Protein AF-A0A2E7VEF4-F1 (afdb_monomer_lite)

Foldseek 3Di:
DWDKDWDADPVRQEIEIFIADFDDDDPPPDPHGQDDFDDDDDDPVQQVVQCVPDPDPDDRRYYYCHVVCVVPGTYRPVVVVVVVVVVVVLVVLLVVLVVLCVVCVVVVPLVSQLVSLQSQCVSQDPPPVSNVVSVVSNVVSVVDDRDD

Structure (mmCIF, N/CA/C/O backbone):
data_AF-A0A2E7VEF4-F1
#
_entry.id   AF-A0A2E7VEF4-F1
#
loop_
_atom_site.group_PDB
_atom_site.id
_atom_site.type_symbol
_atom_site.label_atom_id
_atom_site.label_alt_id
_atom_site.label_comp_id
_atom_site.label_asym_id
_atom_site.label_entity_id
_atom_site.label_seq_id
_atom_site.pdbx_PDB_ins_code
_atom_site.Cartn_x
_atom_site.Cartn_y
_atom_site.Cartn_z
_atom_site.occupancy
_atom_site.B_iso_or_equiv
_atom_site.auth_seq_id
_atom_site.auth_comp_id
_atom_site.auth_asym_id
_atom_site.auth_atom_id
_atom_site.pdbx_PDB_model_num
ATOM 1 N N . GLY A 1 1 ? -6.654 -1.475 -14.239 1.00 66.75 1 GLY A N 1
ATOM 2 C CA . GLY A 1 1 ? -6.606 -2.456 -15.325 1.00 66.75 1 GLY A CA 1
ATOM 3 C C . GLY A 1 1 ? -5.171 -2.844 -15.542 1.00 66.75 1 GLY A C 1
ATOM 4 O O . GLY A 1 1 ? -4.313 -1.974 -15.546 1.00 66.75 1 GLY A O 1
ATOM 5 N N . LEU A 1 2 ? -4.917 -4.138 -15.654 1.00 80.50 2 LEU A N 1
ATOM 6 C CA . LEU A 1 2 ? -3.613 -4.630 -16.063 1.00 80.50 2 LEU A CA 1
ATOM 7 C C . LEU A 1 2 ? -3.533 -4.512 -17.589 1.00 80.50 2 LEU A C 1
ATOM 9 O O . LEU A 1 2 ? -4.514 -4.832 -18.262 1.00 80.50 2 LEU A O 1
ATOM 13 N N . ALA A 1 3 ? -2.436 -3.980 -18.108 1.00 84.19 3 ALA A N 1
ATOM 14 C CA . ALA A 1 3 ? -2.229 -3.772 -19.534 1.00 84.19 3 ALA A CA 1
ATOM 15 C C . ALA A 1 3 ? -0.796 -4.150 -19.911 1.00 84.19 3 ALA A C 1
ATOM 17 O O . ALA A 1 3 ? 0.092 -4.184 -19.062 1.00 84.19 3 ALA A O 1
ATOM 18 N N . GLU A 1 4 ? -0.580 -4.424 -21.187 1.00 87.25 4 GLU A N 1
ATOM 19 C CA . GLU A 1 4 ? 0.748 -4.672 -21.734 1.00 87.25 4 GLU A CA 1
ATOM 20 C C . GLU A 1 4 ? 1.148 -3.489 -22.605 1.00 87.25 4 GLU A C 1
ATOM 22 O O . GLU A 1 4 ? 0.358 -3.002 -23.418 1.00 87.25 4 GLU A O 1
ATOM 27 N N . LEU A 1 5 ? 2.369 -3.010 -22.405 1.00 87.31 5 LEU A N 1
ATOM 28 C CA . LEU A 1 5 ? 2.960 -1.903 -23.132 1.00 87.31 5 LEU A CA 1
ATOM 29 C C . LEU A 1 5 ? 4.063 -2.447 -24.032 1.00 87.31 5 LEU A C 1
ATOM 31 O O . LEU A 1 5 ? 5.062 -2.976 -23.555 1.00 87.31 5 LEU A O 1
ATOM 35 N N . TRP A 1 6 ? 3.859 -2.291 -25.332 1.00 88.56 6 TRP A N 1
ATOM 36 C CA . TRP A 1 6 ? 4.763 -2.754 -26.374 1.00 88.56 6 TRP A CA 1
ATOM 37 C C . TRP A 1 6 ? 5.453 -1.526 -26.955 1.00 88.56 6 TRP A C 1
ATOM 39 O O . TRP A 1 6 ? 4.775 -0.614 -27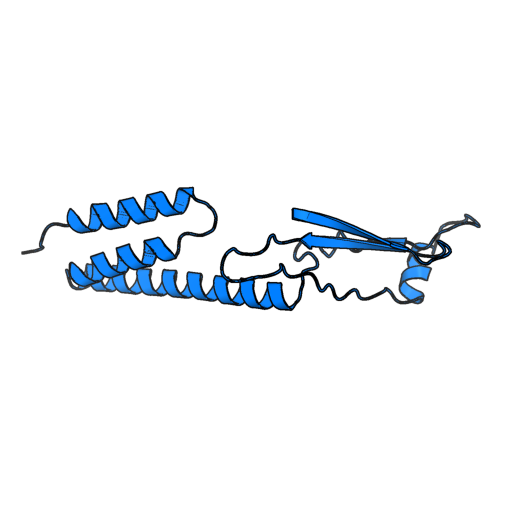.438 1.00 88.56 6 TRP A O 1
ATOM 49 N N . ILE A 1 7 ? 6.780 -1.468 -26.873 1.00 89.50 7 ILE A N 1
ATOM 50 C CA . ILE A 1 7 ? 7.555 -0.304 -27.310 1.00 89.50 7 ILE A CA 1
ATOM 51 C C . ILE A 1 7 ? 8.577 -0.764 -28.329 1.00 89.50 7 ILE A C 1
ATOM 53 O O . ILE A 1 7 ? 9.330 -1.696 -28.076 1.00 89.50 7 ILE A O 1
ATOM 57 N N . HIS A 1 8 ? 8.615 -0.087 -29.469 1.00 88.38 8 HIS A N 1
ATOM 58 C CA . HIS A 1 8 ? 9.558 -0.364 -30.542 1.00 88.38 8 HIS A CA 1
ATOM 59 C C . HIS A 1 8 ? 10.285 0.918 -30.952 1.00 88.38 8 HIS A C 1
ATOM 61 O O . HIS A 1 8 ? 9.788 2.032 -30.748 1.00 88.38 8 HIS A O 1
ATOM 67 N N . THR A 1 9 ? 11.472 0.772 -31.538 1.00 84.38 9 THR A N 1
ATOM 68 C CA . THR A 1 9 ? 12.151 1.889 -32.205 1.00 84.38 9 THR A CA 1
ATOM 69 C C . THR A 1 9 ? 11.374 2.334 -33.445 1.00 84.38 9 THR A C 1
ATOM 71 O O . THR A 1 9 ? 10.547 1.592 -33.976 1.00 84.38 9 THR A O 1
ATOM 74 N N . VAL A 1 10 ? 11.613 3.566 -33.909 1.00 81.38 10 VAL A N 1
ATOM 75 C CA . VAL A 1 10 ? 10.896 4.159 -35.060 1.00 81.38 10 VAL A CA 1
ATOM 76 C C . VAL A 1 10 ? 10.996 3.276 -36.309 1.00 81.38 10 VAL A C 1
ATOM 78 O O . VAL A 1 10 ? 10.030 3.174 -37.061 1.00 81.38 10 VAL A O 1
ATOM 81 N N . ASP A 1 11 ? 12.123 2.585 -36.461 1.00 81.62 11 ASP A N 1
ATOM 82 C CA . ASP A 1 11 ? 12.430 1.721 -37.600 1.00 81.62 11 ASP A CA 1
ATOM 83 C C . ASP A 1 11 ? 12.124 0.230 -37.344 1.00 81.62 11 ASP A C 1
ATOM 85 O O . ASP A 1 11 ? 12.452 -0.610 -38.173 1.00 81.62 11 ASP A O 1
ATOM 89 N N . PHE A 1 12 ? 11.479 -0.113 -36.216 1.00 79.44 12 PHE A N 1
ATOM 90 C CA . PHE A 1 12 ? 11.178 -1.495 -35.794 1.00 79.44 12 PHE A CA 1
ATOM 91 C C . PHE A 1 12 ? 12.410 -2.413 -35.710 1.00 79.44 12 PHE A C 1
ATOM 93 O O . PHE A 1 12 ? 12.303 -3.624 -35.849 1.00 79.44 12 PHE A O 1
ATOM 100 N N . GLU A 1 13 ? 13.583 -1.849 -35.436 1.00 80.94 13 GLU A N 1
ATOM 101 C CA . GLU A 1 13 ? 14.828 -2.617 -35.310 1.00 80.94 13 GLU A CA 1
ATOM 102 C C . GLU A 1 13 ? 14.923 -3.381 -33.984 1.00 80.94 13 GLU A C 1
ATOM 104 O O . GLU A 1 13 ? 15.577 -4.413 -33.914 1.00 80.94 13 GLU A O 1
ATOM 109 N N . LYS A 1 14 ? 14.301 -2.871 -32.915 1.00 86.44 14 LYS A N 1
ATOM 110 C CA . LYS A 1 14 ? 14.285 -3.508 -31.592 1.00 86.44 14 LYS A CA 1
ATOM 111 C C . LYS A 1 14 ? 13.040 -3.132 -30.808 1.00 86.44 14 LYS A C 1
ATOM 113 O O . LYS A 1 14 ? 12.462 -2.061 -31.036 1.00 86.44 14 LYS A O 1
ATOM 118 N N . GLY A 1 15 ? 12.642 -3.989 -29.872 1.00 87.94 15 GLY A N 1
ATOM 119 C CA . GLY A 1 15 ? 11.478 -3.729 -29.034 1.00 87.94 15 GLY A CA 1
ATOM 120 C C . GLY A 1 15 ? 11.513 -4.388 -27.663 1.00 87.94 15 GLY A C 1
ATOM 121 O O . GLY A 1 15 ? 12.270 -5.318 -27.405 1.00 87.94 15 GLY A O 1
ATOM 122 N N . VAL A 1 16 ? 10.686 -3.861 -26.769 1.00 90.19 16 VAL A N 1
ATOM 123 C CA . VAL A 1 16 ? 10.539 -4.338 -25.395 1.00 90.19 16 VAL A CA 1
ATOM 124 C C . VAL A 1 16 ? 9.063 -4.418 -25.030 1.00 90.19 16 VAL A C 1
ATOM 126 O O . VAL A 1 16 ? 8.253 -3.571 -25.434 1.00 90.19 16 VAL A O 1
ATOM 129 N N . GLN A 1 17 ? 8.721 -5.435 -24.247 1.00 89.81 17 GLN A N 1
ATOM 130 C CA . GLN A 1 17 ? 7.385 -5.635 -23.703 1.00 89.81 17 GLN A CA 1
ATOM 131 C C . GLN A 1 17 ? 7.403 -5.467 -22.188 1.00 89.81 17 GLN A C 1
ATOM 133 O O . GLN A 1 17 ? 8.154 -6.149 -21.497 1.00 89.81 17 GLN A O 1
ATOM 138 N N . HIS A 1 18 ? 6.535 -4.593 -21.680 1.00 90.00 18 HIS A N 1
ATOM 139 C CA . HIS A 1 18 ? 6.322 -4.386 -20.250 1.00 90.00 18 HIS A CA 1
ATOM 140 C C . HIS A 1 18 ? 4.883 -4.700 -19.853 1.00 90.00 18 HIS A C 1
ATOM 142 O O . HIS A 1 18 ? 3.926 -4.429 -20.585 1.00 90.00 18 HIS A O 1
ATOM 148 N N . ARG A 1 19 ? 4.708 -5.199 -18.637 1.00 87.81 19 ARG A N 1
ATOM 149 C CA . ARG A 1 19 ? 3.429 -5.377 -17.965 1.00 87.81 19 ARG A CA 1
ATOM 150 C C . ARG A 1 19 ? 3.182 -4.195 -17.036 1.00 87.81 19 ARG A C 1
ATOM 152 O O . ARG A 1 19 ? 3.823 -4.037 -16.000 1.00 87.81 19 ARG A O 1
ATOM 159 N N . ILE A 1 20 ? 2.189 -3.381 -17.375 1.00 87.56 20 ILE A N 1
ATOM 160 C CA . ILE A 1 20 ? 1.856 -2.159 -16.642 1.00 87.56 20 ILE A CA 1
ATOM 161 C C . ILE A 1 20 ? 0.540 -2.304 -15.875 1.00 87.56 20 ILE A C 1
ATOM 163 O O . ILE A 1 20 ? -0.419 -2.947 -16.316 1.00 87.56 20 ILE A O 1
ATOM 167 N N . LEU A 1 21 ? 0.462 -1.657 -14.717 1.00 84.00 21 LEU A N 1
ATOM 168 C CA . LEU A 1 21 ? -0.765 -1.546 -13.942 1.00 84.00 21 LEU A CA 1
ATOM 169 C C . LEU A 1 21 ? -1.308 -0.120 -14.045 1.00 84.00 21 LEU A C 1
ATOM 171 O O . LEU A 1 21 ? -0.772 0.823 -13.475 1.00 84.00 21 LEU A O 1
ATOM 175 N N . LEU A 1 22 ? -2.418 0.030 -14.765 1.00 79.81 22 LEU A N 1
ATOM 176 C CA . LEU A 1 22 ? -3.134 1.296 -14.880 1.00 79.81 22 LEU A CA 1
ATOM 177 C C . LEU A 1 22 ? -4.182 1.377 -13.778 1.00 79.81 22 LEU A C 1
ATOM 179 O O . LEU A 1 22 ? -5.176 0.646 -13.804 1.00 79.81 22 LEU A O 1
ATOM 183 N N . THR A 1 23 ? -4.004 2.251 -12.799 1.00 74.62 23 THR A N 1
ATOM 184 C CA . THR A 1 23 ? -5.017 2.466 -11.764 1.00 74.62 23 THR A CA 1
ATOM 185 C C . THR A 1 23 ? -5.974 3.582 -12.183 1.00 74.62 23 THR A C 1
ATOM 187 O O . THR A 1 23 ? -5.541 4.612 -12.698 1.00 74.62 23 THR A O 1
ATOM 190 N N . PRO A 1 24 ? -7.300 3.390 -12.038 1.00 74.19 24 PRO A N 1
ATOM 191 C CA . PRO A 1 24 ? -8.231 4.493 -12.222 1.00 74.19 24 PRO A CA 1
ATOM 192 C C . PRO A 1 24 ? -7.991 5.547 -11.129 1.00 74.19 24 PRO A C 1
ATOM 194 O O . PRO A 1 24 ? -7.626 5.173 -10.010 1.00 74.19 24 PRO A O 1
ATOM 197 N N . PRO A 1 25 ? -8.232 6.838 -11.419 1.00 74.75 25 PRO A N 1
ATOM 198 C CA . PRO A 1 25 ? -8.061 7.891 -10.429 1.00 74.75 25 PRO A CA 1
ATOM 199 C C . PRO A 1 25 ? -8.950 7.623 -9.220 1.00 74.75 25 PRO A C 1
ATOM 201 O O . PRO A 1 25 ? -10.137 7.314 -9.371 1.00 74.75 25 PRO A O 1
ATOM 204 N N . VAL A 1 26 ? -8.388 7.763 -8.020 1.00 74.50 26 VAL A N 1
ATOM 205 C CA . VAL A 1 26 ? -9.170 7.650 -6.789 1.00 74.50 26 VAL A CA 1
ATOM 206 C C . VAL A 1 26 ? -10.016 8.916 -6.626 1.00 74.50 26 VAL A C 1
ATOM 208 O O . VAL A 1 26 ? -9.455 10.003 -6.434 1.00 74.50 26 VAL A O 1
ATOM 211 N N . PRO A 1 2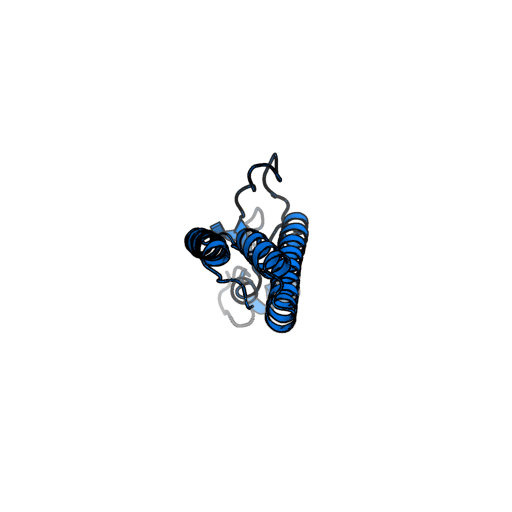7 ? -11.360 8.814 -6.667 1.00 69.50 27 PRO A N 1
ATOM 212 C CA . PRO A 1 27 ? -12.226 9.981 -6.559 1.00 69.50 27 PRO A CA 1
ATOM 213 C C . PRO A 1 27 ? -11.963 10.738 -5.252 1.00 69.50 27 PRO A C 1
ATOM 215 O O . PRO A 1 27 ? -12.082 10.176 -4.165 1.00 69.50 27 PRO A O 1
ATOM 218 N N . GLY A 1 28 ? -11.599 12.017 -5.359 1.00 72.50 28 GLY A N 1
ATOM 219 C CA . GLY A 1 28 ? -11.340 12.900 -4.215 1.00 72.50 28 GLY A CA 1
ATOM 220 C C . GLY A 1 28 ? -9.886 12.960 -3.732 1.00 72.50 28 GLY A C 1
ATOM 221 O O . GLY A 1 28 ? -9.549 13.912 -3.033 1.00 72.50 28 GLY A O 1
ATOM 222 N N . LEU A 1 29 ? -9.021 12.019 -4.127 1.00 74.69 29 LEU A N 1
ATOM 223 C CA . LEU A 1 29 ? -7.571 12.098 -3.881 1.00 74.69 29 LEU A CA 1
ATOM 224 C C . LEU A 1 29 ? -6.804 12.541 -5.132 1.00 74.69 29 LEU A C 1
ATOM 226 O O . LEU A 1 29 ? -5.834 13.287 -5.021 1.00 74.69 29 LEU A O 1
ATOM 230 N N . GLU A 1 30 ? -7.263 12.131 -6.316 1.00 72.25 30 GLU A N 1
ATOM 231 C CA . GLU A 1 30 ? -6.589 12.394 -7.589 1.00 72.25 30 GLU A CA 1
ATOM 232 C C . GLU A 1 30 ? -7.507 13.186 -8.544 1.00 72.25 30 GLU A C 1
ATOM 234 O O . GLU A 1 30 ? -8.536 12.660 -8.975 1.00 72.25 30 GLU A O 1
ATOM 239 N N . PRO A 1 31 ? -7.167 14.445 -8.899 1.00 70.81 31 PRO A N 1
ATOM 240 C CA . PRO A 1 31 ? -7.903 15.220 -9.907 1.00 70.81 31 PRO A CA 1
ATOM 241 C C . PRO A 1 31 ? -7.728 14.662 -11.326 1.00 70.81 31 PRO A C 1
ATOM 2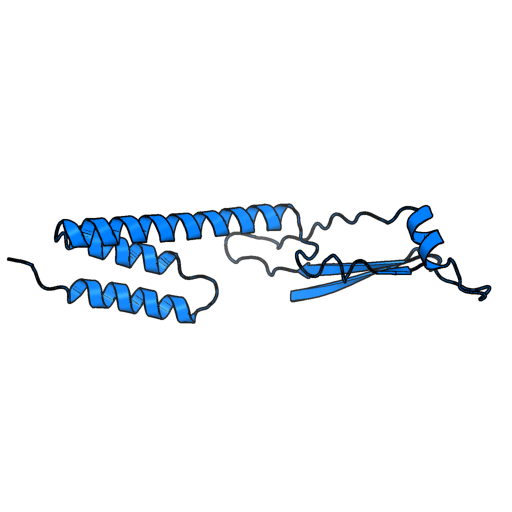43 O O . PRO A 1 31 ? -8.644 14.717 -12.143 1.00 70.81 31 PRO A O 1
ATOM 246 N N . ILE A 1 32 ? -6.529 14.152 -11.613 1.00 71.44 32 ILE A N 1
ATOM 247 C CA . ILE A 1 32 ? -6.123 13.485 -12.851 1.00 71.4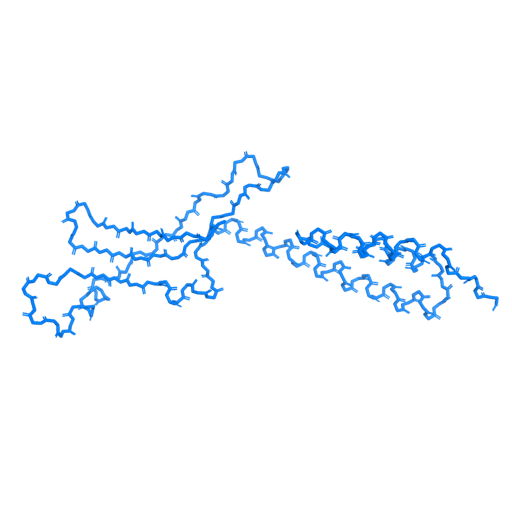4 32 ILE A CA 1
ATOM 248 C C . ILE A 1 32 ? -5.318 12.269 -12.393 1.00 71.44 32 ILE A C 1
ATOM 250 O O . ILE A 1 32 ? -4.464 12.415 -11.519 1.00 71.44 32 ILE A O 1
ATOM 254 N N . GLY A 1 33 ? -5.629 11.087 -12.928 1.00 68.12 33 GLY A N 1
ATOM 255 C CA . GLY A 1 33 ? -4.978 9.844 -12.513 1.00 68.12 33 GLY A CA 1
ATOM 256 C C . GLY A 1 33 ? -3.470 9.867 -12.747 1.00 68.12 33 GLY A C 1
ATOM 257 O O . GLY A 1 33 ? -2.965 10.583 -13.619 1.00 68.12 33 GLY A O 1
ATOM 258 N N . PHE A 1 34 ? -2.753 9.067 -11.969 1.00 70.25 34 PHE A N 1
ATOM 259 C CA . PHE A 1 34 ? -1.324 8.857 -12.164 1.00 70.25 34 PHE A CA 1
ATOM 260 C C . PHE A 1 34 ? -1.031 8.271 -13.554 1.00 70.25 34 PHE A C 1
ATOM 262 O O . PHE A 1 34 ? -1.652 7.301 -13.985 1.00 70.25 34 PHE A O 1
ATOM 269 N N . THR A 1 35 ? -0.120 8.911 -14.286 1.00 72.19 35 THR A N 1
ATOM 270 C CA . THR A 1 35 ? 0.126 8.656 -15.722 1.00 72.19 35 THR A CA 1
ATOM 271 C C . THR A 1 35 ? 1.606 8.685 -16.098 1.00 72.19 35 THR A C 1
ATOM 273 O O . THR A 1 35 ? 1.941 8.515 -17.270 1.00 72.19 35 THR A O 1
ATOM 276 N N . ARG A 1 36 ? 2.515 8.902 -15.142 1.00 80.81 36 ARG A N 1
ATOM 277 C CA . ARG A 1 36 ? 3.954 8.927 -15.405 1.00 80.81 36 ARG A CA 1
ATOM 278 C C . ARG A 1 36 ? 4.554 7.552 -15.176 1.00 80.81 36 ARG A C 1
ATOM 280 O O . ARG A 1 36 ? 4.684 7.107 -14.045 1.00 80.81 36 ARG A O 1
ATOM 287 N N . LEU A 1 37 ? 4.973 6.919 -16.263 1.00 82.56 37 LEU A N 1
ATOM 288 C CA . LEU A 1 37 ? 5.732 5.676 -16.237 1.00 82.56 37 LEU A CA 1
ATOM 289 C C . LEU A 1 37 ? 7.195 5.989 -16.543 1.00 82.56 37 LEU A C 1
ATOM 291 O O . LEU A 1 37 ? 7.486 6.715 -17.494 1.00 82.56 37 LEU A O 1
ATOM 295 N N . ASP A 1 38 ? 8.093 5.458 -15.718 1.00 83.69 38 ASP A N 1
ATOM 296 C CA . ASP A 1 38 ? 9.530 5.489 -15.975 1.00 83.69 38 ASP A CA 1
ATOM 297 C C . ASP A 1 38 ? 9.939 4.126 -16.526 1.00 83.69 38 ASP A C 1
ATOM 299 O O . ASP A 1 38 ? 9.788 3.106 -15.854 1.00 83.69 38 ASP A O 1
ATOM 303 N N . ILE A 1 39 ? 10.377 4.113 -17.779 1.00 84.06 39 ILE A N 1
ATOM 304 C CA . ILE A 1 39 ? 10.628 2.894 -18.541 1.00 84.06 39 ILE A CA 1
ATOM 305 C C . ILE A 1 39 ? 12.127 2.819 -18.771 1.00 84.06 39 ILE A C 1
ATOM 307 O O . ILE A 1 39 ? 12.712 3.670 -19.447 1.00 84.06 39 ILE A O 1
ATOM 311 N N . LYS A 1 40 ? 12.753 1.789 -18.205 1.00 82.06 40 LYS A N 1
ATOM 312 C CA . LYS A 1 40 ? 14.169 1.520 -18.430 1.00 82.06 40 LYS A CA 1
ATOM 313 C C . LYS A 1 40 ? 14.307 0.678 -19.679 1.00 82.06 40 LYS A C 1
ATOM 315 O O . LYS A 1 40 ? 13.912 -0.481 -19.693 1.00 82.06 40 LYS A O 1
ATOM 320 N N . MET A 1 41 ? 14.874 1.283 -20.714 1.00 84.81 41 MET A N 1
ATOM 321 C CA . MET A 1 41 ? 15.208 0.544 -21.918 1.00 84.81 41 MET A CA 1
ATOM 322 C C . MET A 1 41 ? 16.341 -0.451 -21.629 1.00 84.81 41 MET A C 1
ATOM 324 O O . MET A 1 41 ? 17.317 -0.051 -20.984 1.00 84.81 41 MET A O 1
ATOM 328 N N . PRO A 1 42 ? 16.227 -1.700 -22.115 1.00 86.19 42 PRO A N 1
ATOM 329 C CA . PRO A 1 42 ? 17.308 -2.674 -22.069 1.00 86.19 42 PRO A CA 1
ATOM 330 C C . PRO A 1 42 ? 18.580 -2.149 -22.738 1.00 86.19 42 PRO A C 1
ATOM 332 O O . PRO A 1 42 ? 18.549 -1.281 -23.620 1.00 86.19 42 PRO A O 1
ATOM 335 N N . THR A 1 43 ? 19.714 -2.678 -22.304 1.00 85.75 43 THR A N 1
ATOM 336 C CA . THR A 1 43 ? 21.025 -2.384 -22.884 1.00 85.75 43 THR A CA 1
ATOM 337 C C . THR A 1 43 ? 21.229 -3.134 -24.199 1.00 85.75 43 THR A C 1
ATOM 339 O O . THR A 1 43 ? 20.598 -4.156 -24.456 1.00 85.75 43 THR A O 1
ATOM 342 N N . ASP A 1 44 ? 22.145 -2.657 -25.045 1.00 82.88 44 ASP A N 1
ATOM 343 C CA . ASP A 1 44 ? 22.417 -3.305 -26.337 1.00 82.88 44 ASP A CA 1
ATOM 344 C C . ASP A 1 44 ? 22.953 -4.747 -26.188 1.00 82.88 44 ASP A C 1
ATOM 346 O O . ASP A 1 44 ? 22.791 -5.549 -27.101 1.00 82.88 44 ASP A O 1
ATOM 350 N N . ALA A 1 45 ? 23.541 -5.093 -25.035 1.00 81.25 45 ALA A N 1
ATOM 351 C CA . ALA A 1 45 ? 23.971 -6.458 -24.725 1.00 81.25 45 ALA A CA 1
ATOM 352 C C . ALA A 1 45 ? 22.780 -7.404 -24.481 1.00 81.25 45 ALA A C 1
ATOM 354 O O . ALA A 1 45 ? 22.742 -8.483 -25.057 1.00 81.25 45 ALA A O 1
ATOM 355 N N . GLU A 1 46 ? 21.780 -6.973 -23.706 1.00 82.19 46 GLU A N 1
ATOM 356 C CA . GLU A 1 46 ? 20.558 -7.757 -23.440 1.00 82.19 46 GLU A CA 1
ATOM 357 C C . GLU A 1 46 ? 19.749 -7.984 -24.728 1.00 82.19 46 GLU A C 1
ATOM 359 O O . GLU A 1 46 ? 19.222 -9.070 -24.972 1.00 82.19 46 GLU A O 1
ATOM 364 N N . TYR A 1 47 ? 19.709 -6.979 -25.607 1.00 82.38 47 TYR A N 1
ATOM 365 C CA . TYR A 1 47 ? 19.125 -7.139 -26.938 1.00 82.38 47 TYR A CA 1
ATOM 366 C C . TYR A 1 47 ? 19.891 -8.159 -27.790 1.00 82.38 47 TYR A C 1
ATOM 368 O O . TYR A 1 47 ? 19.265 -8.964 -28.476 1.00 82.38 47 TYR A O 1
ATOM 376 N N . ALA A 1 48 ? 21.227 -8.153 -27.743 1.00 78.88 48 ALA A N 1
ATOM 377 C CA . ALA A 1 48 ? 22.046 -9.092 -28.505 1.00 78.88 48 ALA A CA 1
ATOM 378 C C . ALA A 1 48 ? 21.855 -10.545 -28.040 1.00 78.88 48 ALA A C 1
ATOM 380 O O . ALA A 1 48 ? 21.708 -11.423 -28.886 1.00 78.88 48 ALA A O 1
ATOM 381 N N . GLU A 1 49 ? 21.766 -10.783 -26.726 1.00 80.69 49 GLU A N 1
ATOM 382 C CA . GLU A 1 49 ? 21.506 -12.112 -26.143 1.00 80.69 49 GLU A CA 1
ATOM 383 C C . GLU A 1 49 ? 20.185 -12.720 -26.632 1.00 80.69 49 GLU A C 1
ATOM 385 O O . GLU A 1 49 ? 20.078 -13.933 -26.790 1.00 80.69 49 GLU A O 1
ATOM 390 N N . THR A 1 50 ? 19.188 -11.885 -26.939 1.00 75.62 50 THR A N 1
ATOM 391 C CA . THR A 1 50 ? 17.884 -12.366 -27.421 1.00 75.62 50 THR A CA 1
ATOM 392 C C . THR A 1 50 ? 17.982 -13.040 -28.799 1.00 75.62 50 THR A C 1
ATOM 394 O O . THR A 1 50 ? 17.179 -13.911 -29.119 1.00 75.62 50 THR A O 1
ATOM 397 N N . CYS A 1 51 ? 18.973 -12.654 -29.606 1.00 73.06 51 CYS A N 1
ATOM 398 C CA . CYS A 1 51 ? 19.222 -13.203 -30.940 1.00 73.06 51 CYS A CA 1
ATOM 399 C C . CYS A 1 51 ? 20.397 -14.199 -30.973 1.00 73.06 51 CYS A C 1
ATOM 401 O O . CYS A 1 51 ? 20.762 -14.686 -32.045 1.00 73.06 51 CYS A O 1
ATOM 403 N N . GLU A 1 52 ? 21.018 -14.517 -29.829 1.00 62.50 52 GLU A N 1
ATOM 404 C CA . GLU A 1 52 ? 22.109 -15.494 -29.774 1.00 62.50 52 GLU A CA 1
ATOM 405 C C . GLU A 1 52 ? 21.571 -16.922 -29.964 1.00 62.50 52 GLU A C 1
ATOM 407 O O . GLU A 1 52 ? 21.078 -17.562 -29.037 1.00 62.50 52 GLU A O 1
ATOM 412 N N . GLY A 1 53 ? 21.702 -17.442 -31.189 1.00 58.53 53 GLY A N 1
ATOM 413 C CA . GLY A 1 53 ? 21.337 -18.817 -31.551 1.00 58.53 53 GLY A CA 1
ATOM 414 C C . GLY A 1 53 ? 20.273 -18.938 -32.640 1.00 58.53 53 GLY A C 1
ATOM 415 O O . GLY A 1 53 ? 19.989 -20.061 -33.055 1.00 58.53 53 GLY A O 1
ATOM 416 N N . ASP A 1 54 ? 19.723 -17.819 -33.118 1.00 57.94 54 ASP A N 1
ATOM 417 C CA . ASP A 1 54 ? 18.868 -17.798 -34.305 1.00 57.94 54 ASP A CA 1
ATOM 418 C C . ASP A 1 54 ? 19.744 -17.654 -35.560 1.00 57.94 54 ASP A C 1
ATOM 420 O O . ASP A 1 54 ? 20.437 -16.656 -35.750 1.00 57.94 54 ASP A O 1
ATOM 424 N N . ASP A 1 55 ? 19.735 -18.673 -36.424 1.00 56.66 55 ASP A N 1
ATOM 425 C CA . ASP A 1 55 ? 20.457 -18.682 -37.710 1.00 56.66 55 ASP A CA 1
ATOM 426 C C . ASP A 1 55 ? 19.770 -17.799 -38.781 1.00 56.66 55 ASP A C 1
ATOM 428 O O . ASP A 1 55 ? 20.195 -17.767 -39.942 1.00 56.66 55 ASP A O 1
ATOM 432 N N . ASP A 1 56 ? 18.695 -17.094 -38.415 1.00 56.38 56 ASP A N 1
ATOM 433 C CA . ASP A 1 56 ? 17.944 -16.223 -39.310 1.00 56.38 56 ASP A CA 1
ATOM 434 C C . ASP A 1 56 ? 18.601 -14.840 -39.431 1.00 56.38 56 ASP A C 1
ATOM 436 O O . ASP A 1 56 ? 18.910 -14.155 -38.457 1.00 56.38 56 ASP A O 1
ATOM 440 N N . VAL A 1 57 ? 18.770 -14.392 -40.676 1.00 58.19 57 VAL A N 1
ATOM 441 C CA . VAL A 1 57 ? 19.391 -13.101 -41.040 1.00 58.19 57 VAL A CA 1
ATOM 442 C C . VAL A 1 57 ? 18.513 -11.897 -40.631 1.00 58.19 57 VAL A C 1
ATOM 444 O O . VAL A 1 57 ? 18.920 -10.751 -40.796 1.00 58.19 57 VAL A O 1
ATOM 447 N N . ASP A 1 58 ? 17.326 -12.159 -40.079 1.00 65.81 58 ASP A N 1
ATOM 448 C CA . ASP A 1 58 ? 16.263 -11.196 -39.769 1.00 65.81 58 ASP A CA 1
ATOM 449 C C . ASP A 1 58 ? 15.771 -11.328 -38.311 1.00 65.81 58 ASP A C 1
ATOM 451 O O . ASP A 1 58 ? 14.585 -11.176 -38.021 1.00 65.81 58 ASP A O 1
ATOM 455 N N . CYS A 1 59 ? 16.664 -11.670 -37.370 1.00 70.94 59 CYS A N 1
ATOM 456 C CA . CYS A 1 59 ? 16.302 -11.676 -35.951 1.00 70.94 59 CYS A CA 1
ATOM 457 C C . CYS A 1 59 ? 16.071 -10.241 -35.453 1.00 70.94 59 CYS A C 1
ATOM 459 O O . CYS A 1 59 ? 17.007 -9.443 -35.361 1.00 70.94 59 CYS A O 1
ATOM 461 N N . MET A 1 60 ? 14.819 -9.920 -35.115 1.00 76.69 60 MET A N 1
ATOM 462 C CA . MET A 1 60 ? 14.458 -8.678 -34.433 1.00 76.69 60 MET A CA 1
ATOM 463 C C . MET A 1 60 ? 14.632 -8.869 -32.916 1.00 76.69 60 MET A C 1
ATOM 465 O O . MET A 1 60 ? 13.841 -9.600 -32.313 1.00 76.69 60 MET A O 1
ATOM 469 N N . PRO A 1 61 ? 15.612 -8.216 -32.264 1.00 83.00 61 PRO A N 1
ATOM 470 C CA . PRO A 1 61 ? 15.827 -8.365 -30.830 1.00 83.00 61 PRO A CA 1
ATOM 471 C C . PRO A 1 61 ? 14.629 -7.832 -30.029 1.00 83.00 61 PRO A C 1
ATOM 473 O O . PRO A 1 61 ? 14.268 -6.649 -30.109 1.00 83.00 61 PRO A O 1
ATOM 476 N N . TRP A 1 62 ? 14.016 -8.729 -29.250 1.00 84.75 62 TRP A N 1
ATOM 477 C CA . TRP A 1 62 ? 12.810 -8.473 -28.464 1.00 84.75 62 TRP A CA 1
ATOM 478 C C . TRP A 1 62 ? 12.953 -8.937 -27.017 1.00 84.75 62 TRP A C 1
ATOM 480 O O . TRP A 1 62 ? 12.967 -10.133 -26.735 1.00 84.75 62 TRP A O 1
ATOM 490 N N . VAL A 1 63 ? 12.976 -7.995 -26.078 1.00 85.44 63 VAL A N 1
ATOM 491 C CA . VAL A 1 63 ? 13.106 -8.326 -24.654 1.00 85.44 63 VAL A CA 1
ATOM 492 C C . VAL A 1 63 ? 11.726 -8.358 -23.998 1.00 85.44 63 VAL A C 1
ATOM 494 O O . VAL A 1 63 ? 11.018 -7.349 -23.961 1.00 85.44 63 VAL A O 1
ATOM 497 N N . ASP A 1 64 ? 11.340 -9.518 -23.467 1.00 85.69 64 ASP A N 1
ATOM 498 C CA . ASP A 1 64 ? 10.082 -9.698 -22.739 1.00 85.69 64 ASP A CA 1
ATOM 499 C C . ASP A 1 64 ? 10.298 -9.601 -21.220 1.00 85.69 64 ASP A C 1
ATOM 501 O O . ASP A 1 64 ? 10.804 -10.526 -20.584 1.00 85.69 64 ASP A O 1
ATOM 505 N N . MET A 1 65 ? 9.870 -8.481 -20.629 1.00 84.56 65 MET A N 1
ATOM 506 C CA . MET A 1 65 ? 9.941 -8.234 -19.182 1.00 84.56 65 MET A CA 1
ATOM 507 C C . MET A 1 65 ? 8.681 -8.708 -18.440 1.00 84.56 65 MET A C 1
ATOM 509 O O . MET A 1 65 ? 8.608 -8.639 -17.212 1.00 84.56 65 MET A O 1
ATOM 513 N N . THR A 1 66 ? 7.657 -9.202 -19.146 1.00 82.75 66 THR A N 1
ATOM 514 C CA . THR A 1 66 ? 6.347 -9.487 -18.538 1.00 82.75 66 THR A CA 1
ATOM 515 C C . THR A 1 66 ? 6.392 -10.590 -17.486 1.00 82.75 66 THR A C 1
ATOM 517 O O . THR A 1 66 ? 5.590 -10.567 -16.547 1.00 82.75 66 THR A O 1
ATOM 520 N N . SER A 1 67 ? 7.319 -11.541 -17.631 1.00 82.25 67 SER A N 1
ATOM 521 C CA . SER A 1 67 ? 7.509 -12.649 -16.693 1.00 82.25 67 SER A CA 1
ATOM 522 C C . SER A 1 67 ? 8.082 -12.185 -15.350 1.00 82.25 67 SER A C 1
ATOM 524 O O . SER A 1 67 ? 7.619 -12.639 -14.302 1.00 82.25 67 SER A O 1
ATOM 526 N N . GLU A 1 68 ? 9.013 -11.230 -15.366 1.00 82.81 68 GLU A N 1
ATOM 527 C CA . GLU A 1 68 ? 9.603 -10.623 -14.167 1.00 82.81 68 GLU A CA 1
ATOM 528 C C . GLU A 1 68 ? 8.618 -9.664 -13.485 1.00 82.81 68 GLU A C 1
ATOM 530 O O . GLU A 1 68 ? 8.494 -9.623 -12.260 1.00 82.81 68 GLU A O 1
ATOM 535 N N . GLU A 1 69 ? 7.822 -8.952 -14.283 1.00 82.12 69 GLU A N 1
ATOM 536 C CA . GLU A 1 69 ? 6.828 -7.974 -13.829 1.00 82.12 69 GLU A CA 1
ATOM 537 C C . GLU A 1 69 ? 5.487 -8.620 -13.403 1.00 82.12 69 GLU A C 1
ATOM 539 O O . GLU A 1 69 ? 4.476 -7.939 -13.199 1.00 82.12 69 GLU A O 1
ATOM 544 N N . MET A 1 70 ? 5.460 -9.949 -13.231 1.00 78.06 70 MET A N 1
ATOM 545 C CA . MET A 1 70 ? 4.313 -10.703 -12.705 1.00 78.06 70 MET A CA 1
ATOM 546 C C . MET A 1 70 ? 4.001 -10.360 -11.245 1.00 78.06 70 MET A C 1
ATOM 548 O O . MET A 1 70 ? 2.828 -10.201 -10.893 1.00 78.06 70 MET A O 1
ATOM 552 N N . GLU A 1 71 ? 5.029 -10.284 -10.393 1.00 77.25 71 GLU A N 1
ATOM 553 C CA . GLU A 1 71 ? 4.863 -10.006 -8.959 1.00 77.25 71 GLU A CA 1
ATOM 554 C C . GLU A 1 71 ? 4.589 -8.525 -8.698 1.00 77.25 71 GLU A C 1
ATOM 556 O O . GLU A 1 71 ? 3.726 -8.179 -7.888 1.00 77.25 71 GLU A O 1
ATOM 561 N N . MET A 1 72 ? 5.304 -7.651 -9.407 1.00 78.88 72 MET A N 1
ATOM 562 C CA . MET A 1 72 ? 5.177 -6.206 -9.280 1.00 78.88 72 MET A CA 1
ATOM 563 C C . MET A 1 72 ? 5.145 -5.568 -10.674 1.00 78.88 72 MET A C 1
ATOM 565 O O . MET A 1 72 ? 6.201 -5.268 -11.226 1.00 78.88 72 MET A O 1
ATOM 569 N N . PRO A 1 73 ? 3.947 -5.360 -11.252 1.00 83.31 73 PRO A N 1
ATOM 570 C CA . PRO A 1 73 ? 3.828 -4.703 -12.545 1.00 83.31 73 PRO A CA 1
ATOM 5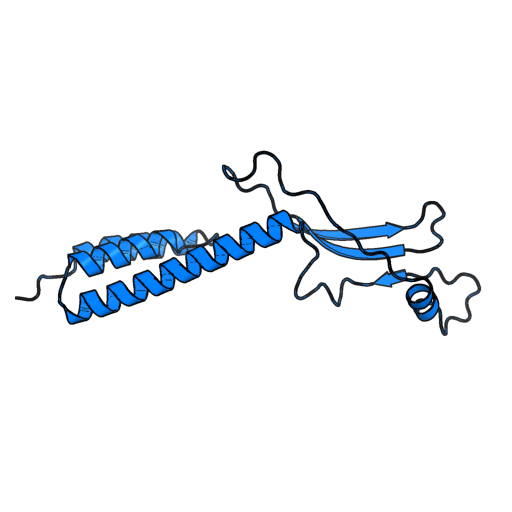71 C C . PRO A 1 73 ? 4.293 -3.251 -12.453 1.00 83.31 73 PRO A C 1
ATOM 573 O O . PRO A 1 73 ? 4.173 -2.610 -11.401 1.00 83.31 73 PRO A O 1
ATOM 576 N N . LEU A 1 74 ? 4.759 -2.712 -13.577 1.00 84.50 74 LEU A N 1
ATOM 577 C CA . LEU A 1 74 ? 5.195 -1.326 -13.658 1.00 84.50 74 LEU A CA 1
ATOM 578 C C . LEU A 1 74 ? 4.027 -0.390 -13.316 1.00 84.50 74 LEU A C 1
ATOM 580 O O . LEU A 1 74 ? 2.924 -0.505 -13.860 1.00 84.50 74 LEU A O 1
ATOM 584 N N . LEU A 1 75 ? 4.268 0.551 -12.412 1.00 85.25 75 LEU A N 1
ATOM 585 C CA . LEU A 1 75 ? 3.273 1.501 -11.929 1.00 85.25 75 LEU A CA 1
ATOM 586 C C . LEU A 1 75 ? 3.929 2.877 -11.802 1.00 85.25 75 LEU A C 1
ATOM 588 O O . LEU A 1 75 ? 5.138 2.977 -11.590 1.00 85.25 75 LEU A O 1
ATOM 592 N N . ASP A 1 76 ? 3.131 3.939 -11.902 1.00 83.38 76 ASP A N 1
ATOM 593 C CA . ASP A 1 76 ? 3.610 5.289 -11.622 1.00 83.38 76 ASP A CA 1
ATOM 594 C C . ASP A 1 76 ? 4.213 5.345 -10.200 1.00 83.38 76 ASP A C 1
ATOM 596 O O . ASP A 1 76 ? 3.533 4.981 -9.231 1.00 83.38 76 ASP A O 1
ATOM 600 N N . PRO A 1 77 ? 5.473 5.791 -10.033 1.00 81.25 77 PRO A N 1
ATOM 601 C CA . PRO A 1 77 ? 6.130 5.838 -8.728 1.00 81.25 77 PRO A CA 1
ATOM 602 C C . PRO A 1 77 ? 5.349 6.636 -7.676 1.00 81.25 77 PRO A C 1
ATOM 604 O O . PRO A 1 77 ? 5.356 6.286 -6.490 1.00 81.25 77 PRO A O 1
ATOM 607 N N . GLN A 1 78 ? 4.648 7.697 -8.091 1.00 79.69 78 GLN A N 1
ATOM 608 C CA . GLN A 1 78 ? 3.824 8.499 -7.189 1.00 79.69 78 GLN A CA 1
ATOM 609 C C . GLN A 1 78 ? 2.606 7.705 -6.719 1.00 79.69 78 GLN A C 1
ATOM 611 O O . GLN A 1 78 ? 2.337 7.663 -5.514 1.00 79.69 78 GLN A O 1
ATOM 616 N N . ALA A 1 79 ? 1.943 7.001 -7.638 1.00 78.38 79 ALA A N 1
ATOM 617 C CA . ALA A 1 79 ? 0.836 6.103 -7.323 1.00 78.38 79 ALA A CA 1
ATOM 618 C C . ALA A 1 79 ? 1.271 5.005 -6.351 1.00 78.38 79 ALA A C 1
ATOM 620 O O . ALA A 1 79 ? 0.607 4.757 -5.345 1.00 78.38 79 ALA A O 1
ATOM 621 N N . GLY A 1 80 ? 2.432 4.398 -6.610 1.00 79.38 80 GLY A N 1
ATOM 622 C CA . GLY A 1 80 ? 2.976 3.320 -5.791 1.00 79.38 80 GLY A CA 1
ATOM 623 C C . GLY A 1 80 ? 3.163 3.779 -4.353 1.00 79.38 80 GLY A C 1
ATOM 624 O O . GLY A 1 80 ? 2.639 3.159 -3.429 1.00 79.38 80 GLY A O 1
ATOM 625 N N . SER A 1 81 ? 3.818 4.926 -4.160 1.00 83.12 81 SER A N 1
ATOM 626 C CA . SER A 1 81 ? 4.033 5.490 -2.824 1.00 83.12 81 SER A CA 1
ATOM 627 C C . SER A 1 81 ? 2.725 5.767 -2.070 1.00 83.12 81 SER A C 1
ATOM 629 O O . SER A 1 81 ? 2.618 5.449 -0.882 1.00 83.12 81 SER A O 1
ATOM 631 N N . LEU A 1 82 ? 1.708 6.293 -2.762 1.00 83.75 82 LEU A N 1
ATOM 632 C CA . LEU A 1 82 ? 0.411 6.605 -2.171 1.00 83.75 82 LEU A CA 1
ATOM 633 C C . LEU A 1 82 ? -0.328 5.331 -1.750 1.00 83.75 82 LEU A C 1
ATOM 635 O O . LEU A 1 82 ? -0.823 5.247 -0.622 1.00 83.75 82 LEU A O 1
ATOM 639 N N . TYR A 1 83 ? -0.380 4.327 -2.628 1.00 80.38 83 TYR A N 1
ATOM 640 C CA . TYR A 1 83 ? -1.049 3.060 -2.341 1.00 80.38 83 TYR A CA 1
ATOM 641 C C . TYR A 1 83 ? -0.342 2.279 -1.233 1.00 80.38 83 TYR A C 1
ATOM 643 O O . TYR A 1 83 ? -1.018 1.734 -0.358 1.00 80.38 83 TYR A O 1
ATOM 651 N N . TYR A 1 84 ? 0.994 2.290 -1.192 1.00 85.94 84 TYR A N 1
ATOM 652 C CA . TYR A 1 84 ? 1.742 1.704 -0.079 1.00 85.94 84 TYR A CA 1
ATOM 653 C C . TYR A 1 84 ? 1.431 2.409 1.244 1.00 85.94 84 TYR A C 1
ATOM 655 O O . TYR A 1 84 ? 1.129 1.744 2.236 1.00 85.94 84 TYR A O 1
ATOM 663 N N . MET A 1 85 ? 1.430 3.746 1.268 1.00 88.50 85 MET A N 1
ATOM 664 C CA . MET A 1 85 ? 1.110 4.519 2.472 1.00 88.50 85 MET A CA 1
ATOM 665 C C . MET A 1 85 ? -0.313 4.239 2.977 1.00 88.50 85 MET A C 1
ATOM 667 O O . MET A 1 85 ? -0.509 4.011 4.172 1.00 88.50 85 MET A O 1
ATOM 671 N N . LEU A 1 86 ? -1.303 4.213 2.079 1.00 85.88 86 LEU A N 1
ATOM 672 C CA . LEU A 1 86 ? -2.687 3.867 2.419 1.00 85.88 86 LEU A CA 1
ATOM 673 C C . LEU A 1 86 ? -2.800 2.430 2.942 1.00 85.88 86 LEU A C 1
ATOM 675 O O . LEU A 1 86 ? -3.489 2.193 3.934 1.00 85.88 86 LEU A O 1
ATOM 679 N N . GLY A 1 87 ? -2.083 1.482 2.335 1.00 85.06 87 GLY A N 1
ATOM 680 C CA . GLY A 1 87 ? -2.005 0.102 2.815 1.00 85.06 87 GLY A CA 1
ATOM 681 C C . GLY A 1 87 ? -1.511 0.021 4.261 1.00 85.06 87 GLY A C 1
ATOM 682 O O . GLY A 1 87 ? -2.183 -0.566 5.113 1.00 85.06 87 GLY A O 1
ATOM 683 N N . PHE A 1 88 ? -0.391 0.681 4.573 1.00 90.12 88 PHE A N 1
ATOM 684 C CA . PHE A 1 88 ? 0.139 0.737 5.940 1.00 90.12 88 PHE A CA 1
ATOM 685 C C . PHE A 1 88 ? -0.799 1.450 6.916 1.00 90.12 88 PHE A C 1
ATOM 687 O O . PHE A 1 88 ? -0.925 1.021 8.064 1.00 90.12 88 PHE A O 1
ATOM 694 N N . PHE A 1 89 ? -1.497 2.496 6.474 1.00 90.19 89 PHE A N 1
ATOM 695 C CA . PHE A 1 89 ? -2.501 3.179 7.286 1.00 90.19 89 PHE A CA 1
ATOM 696 C C . PHE A 1 89 ? -3.638 2.233 7.703 1.00 90.19 89 PHE A C 1
ATOM 698 O O . PHE A 1 89 ? -3.954 2.139 8.891 1.00 90.19 89 PHE A O 1
ATOM 705 N N . PHE A 1 90 ? -4.208 1.470 6.766 1.00 88.31 90 PHE A N 1
ATOM 706 C CA . PHE A 1 90 ? -5.273 0.511 7.080 1.00 88.31 90 PHE A CA 1
ATOM 707 C C . PHE A 1 90 ? -4.783 -0.666 7.933 1.00 88.31 90 PHE A C 1
ATOM 709 O O . PHE A 1 90 ? -5.488 -1.078 8.856 1.00 88.31 90 PHE A O 1
ATOM 716 N N . MET A 1 91 ? -3.561 -1.164 7.703 1.00 90.00 91 MET A N 1
ATOM 717 C CA . MET A 1 91 ? -2.936 -2.157 8.590 1.00 90.00 91 MET A CA 1
ATOM 718 C C . MET A 1 91 ? -2.745 -1.606 10.014 1.00 90.00 91 MET A C 1
ATOM 720 O O . MET A 1 91 ? -3.024 -2.293 11.001 1.00 90.00 91 MET A O 1
ATOM 724 N N . GLY A 1 92 ? -2.341 -0.340 10.142 1.00 92.00 92 GLY A N 1
ATOM 725 C CA . GLY A 1 92 ? -2.234 0.361 11.422 1.00 92.00 92 GLY A CA 1
ATOM 726 C C . GLY A 1 92 ? -3.578 0.473 12.144 1.00 92.00 92 GLY A C 1
ATOM 727 O O . GLY A 1 92 ? -3.687 0.128 13.319 1.00 92.00 92 GLY A O 1
ATOM 728 N N . LEU A 1 93 ? -4.639 0.870 11.440 1.00 91.12 93 LEU A N 1
ATOM 729 C CA . LEU A 1 93 ? -5.988 0.914 12.012 1.00 91.12 93 LEU A CA 1
ATOM 730 C C . LEU A 1 93 ? -6.481 -0.474 12.457 1.00 91.12 93 LEU A C 1
ATOM 732 O O . LEU A 1 93 ? -7.077 -0.593 13.528 1.00 91.12 93 LEU A O 1
ATOM 736 N N . ALA A 1 94 ? -6.197 -1.530 11.689 1.00 90.06 94 ALA A N 1
ATOM 737 C CA . ALA A 1 94 ? -6.591 -2.899 12.029 1.00 90.06 94 ALA A CA 1
ATOM 738 C C . ALA A 1 94 ? -5.882 -3.420 13.290 1.00 90.06 94 ALA A C 1
ATOM 740 O O . ALA A 1 94 ? -6.505 -4.030 14.168 1.00 90.06 94 ALA A O 1
ATOM 741 N N . THR A 1 95 ? -4.584 -3.142 13.421 1.00 92.62 95 THR A N 1
ATOM 742 C CA . THR A 1 95 ? -3.816 -3.492 14.627 1.00 92.62 95 THR A CA 1
ATOM 743 C C . THR A 1 95 ? -4.291 -2.699 15.845 1.00 92.62 95 THR A C 1
ATOM 745 O O . THR A 1 95 ? -4.517 -3.288 16.904 1.00 92.62 95 THR A O 1
ATOM 748 N N . LEU A 1 96 ? -4.557 -1.398 15.696 1.00 93.00 96 LEU A N 1
ATOM 749 C CA . LEU A 1 96 ? -5.103 -0.557 16.765 1.00 93.00 96 LEU A CA 1
ATOM 750 C C . LEU A 1 96 ? -6.491 -1.038 17.226 1.00 93.00 96 LEU A C 1
ATOM 752 O O . LEU A 1 96 ? -6.741 -1.159 18.428 1.00 93.00 96 LEU A O 1
ATOM 756 N N . ALA A 1 97 ? -7.377 -1.377 16.286 1.00 91.31 97 ALA A N 1
ATOM 757 C CA . ALA A 1 97 ? -8.690 -1.935 16.597 1.00 91.31 97 ALA A CA 1
ATOM 758 C C . ALA A 1 97 ? -8.584 -3.256 17.372 1.00 91.31 97 ALA A C 1
ATOM 760 O O . ALA A 1 97 ? -9.315 -3.465 18.341 1.00 91.31 97 ALA A O 1
ATOM 761 N N . SER A 1 98 ? -7.633 -4.115 16.996 1.00 91.62 98 SER A N 1
ATOM 762 C CA . SER A 1 98 ? -7.362 -5.376 17.694 1.00 91.62 98 SER A CA 1
ATOM 763 C C . SER A 1 98 ? -6.911 -5.137 19.139 1.00 91.62 98 SER A C 1
ATOM 765 O O . SER A 1 98 ? -7.403 -5.790 20.060 1.00 91.62 98 SER A O 1
ATOM 767 N N . VAL A 1 99 ? -6.039 -4.150 19.371 1.00 94.06 99 VAL A N 1
ATOM 768 C CA . VAL A 1 99 ? -5.599 -3.766 20.724 1.00 94.06 99 VAL A CA 1
ATOM 769 C C . VAL A 1 99 ? -6.773 -3.258 21.563 1.00 94.06 99 VAL A C 1
ATOM 771 O O . VAL A 1 99 ? -6.955 -3.707 22.697 1.00 94.06 99 VAL A O 1
ATOM 774 N N . PHE A 1 100 ? -7.612 -2.372 21.021 1.00 92.94 100 PHE A N 1
ATOM 775 C CA . PHE A 1 100 ? -8.795 -1.879 21.735 1.00 92.94 100 PHE A CA 1
ATOM 776 C C . PHE A 1 100 ? -9.825 -2.972 22.010 1.00 92.94 100 PHE A C 1
ATOM 778 O O . PHE A 1 100 ? -10.421 -2.969 23.087 1.00 92.94 100 PHE A O 1
ATOM 785 N N . ALA A 1 101 ? -9.991 -3.939 21.108 1.00 90.44 101 ALA A N 1
ATOM 786 C CA . ALA A 1 101 ? -10.856 -5.089 21.339 1.00 90.44 101 ALA A CA 1
ATOM 787 C C . ALA A 1 101 ? -10.354 -5.943 22.517 1.00 90.44 101 ALA A C 1
ATOM 789 O O . ALA A 1 101 ? -11.127 -6.264 23.420 1.00 90.44 101 ALA A O 1
ATOM 790 N N . VAL A 1 102 ? -9.051 -6.248 22.565 1.00 93.69 102 VAL A N 1
ATOM 791 C CA . VAL A 1 102 ? -8.443 -7.027 23.659 1.00 93.69 102 VAL A CA 1
ATOM 792 C C . VAL A 1 102 ? -8.532 -6.279 24.992 1.00 93.69 102 VAL A C 1
ATOM 794 O O . VAL A 1 102 ? -8.938 -6.857 26.002 1.00 93.69 102 VAL A O 1
ATOM 797 N N . LEU A 1 103 ? -8.193 -4.989 25.017 1.00 92.19 103 LEU A N 1
ATOM 798 C CA . LEU A 1 103 ? -8.276 -4.170 26.231 1.00 92.19 103 LEU A CA 1
ATOM 799 C C . LEU A 1 103 ? -9.725 -3.975 26.693 1.00 92.19 103 LEU A C 1
ATOM 801 O O . LEU A 1 103 ? -10.007 -4.063 27.890 1.00 92.19 103 LEU A O 1
ATOM 805 N N . GLY A 1 104 ? -10.656 -3.758 25.764 1.00 88.94 104 GLY A N 1
ATOM 806 C CA . GLY A 1 104 ? -12.089 -3.653 26.038 1.00 88.94 104 GLY A CA 1
ATOM 807 C C . GLY A 1 104 ? -12.661 -4.944 26.616 1.00 88.94 104 GLY A C 1
ATOM 808 O O . GLY A 1 104 ? -13.406 -4.901 27.593 1.00 88.94 104 GLY A O 1
ATOM 809 N N . TYR A 1 105 ? -12.238 -6.098 26.092 1.00 88.88 105 TYR A N 1
ATOM 810 C CA . TYR A 1 105 ? -12.632 -7.402 26.620 1.00 88.88 105 TYR A CA 1
ATOM 811 C C . TYR A 1 105 ? -12.121 -7.630 28.049 1.00 88.88 105 TYR A C 1
ATOM 813 O O . TYR A 1 105 ? -12.885 -8.069 28.907 1.00 88.88 105 TYR A O 1
ATOM 821 N N . ARG A 1 106 ? -10.853 -7.290 28.333 1.00 90.00 106 ARG A N 1
ATOM 822 C CA . ARG A 1 106 ? -10.258 -7.460 29.674 1.00 90.00 106 ARG A CA 1
ATOM 823 C C . ARG A 1 106 ? -10.822 -6.492 30.712 1.00 90.00 106 ARG A C 1
ATOM 825 O O . ARG A 1 106 ? -10.976 -6.875 31.864 1.00 90.00 106 ARG A O 1
ATOM 832 N N . SER A 1 107 ? -11.110 -5.253 30.317 1.00 87.75 107 SER A N 1
ATOM 833 C CA . SER A 1 107 ? -11.633 -4.214 31.218 1.00 87.75 107 SER A CA 1
ATOM 834 C C . SER A 1 107 ? -13.156 -4.236 31.375 1.00 87.75 107 SER A C 1
ATOM 836 O O . SER A 1 107 ? -13.682 -3.524 32.224 1.00 87.75 107 SER A O 1
ATOM 838 N N . GLY A 1 108 ? -13.883 -4.986 30.538 1.00 84.25 108 GLY A N 1
ATOM 839 C CA . GLY A 1 108 ? -15.348 -4.926 30.476 1.00 84.25 108 GLY A CA 1
ATOM 840 C C . GLY A 1 108 ? -15.891 -3.590 29.943 1.00 84.25 108 GLY A C 1
ATOM 841 O O . GLY A 1 108 ? -17.095 -3.335 30.005 1.00 84.25 108 GLY A O 1
ATOM 842 N N . SER A 1 109 ? -15.026 -2.719 29.411 1.00 86.38 109 SER A N 1
ATOM 843 C CA . SER A 1 109 ? -15.413 -1.390 28.944 1.00 86.38 109 SER A CA 1
ATOM 844 C C . SER A 1 109 ? -16.147 -1.462 27.607 1.00 86.38 109 SER A C 1
ATOM 846 O O . SER A 1 109 ? -15.552 -1.651 26.542 1.00 86.38 109 SER A O 1
ATOM 848 N N . ARG A 1 110 ? -17.460 -1.212 27.652 1.00 85.44 110 ARG A N 1
ATOM 849 C CA . ARG A 1 110 ? -18.313 -1.063 26.459 1.00 85.44 110 ARG A CA 1
ATOM 850 C C . ARG A 1 110 ? -17.828 0.058 25.537 1.00 85.44 110 ARG A C 1
ATOM 852 O O . ARG A 1 110 ? -17.989 -0.040 24.326 1.00 85.44 110 ARG A O 1
ATOM 859 N N . GLY A 1 111 ? -17.227 1.109 26.102 1.00 87.19 111 GLY A N 1
ATOM 860 C CA . GLY A 1 111 ? -16.671 2.225 25.338 1.00 87.19 111 GLY A CA 1
ATOM 861 C C . GLY A 1 111 ? -15.542 1.777 24.412 1.00 87.19 111 GLY A C 1
ATOM 862 O O . GLY A 1 111 ? -15.604 2.056 23.219 1.00 87.19 111 GLY A O 1
ATOM 863 N N . LEU A 1 112 ? -14.575 1.010 24.934 1.00 88.94 112 LEU A N 1
ATOM 864 C CA . LEU A 1 112 ? -13.463 0.484 24.131 1.00 88.94 112 LEU A CA 1
ATOM 865 C C . LEU A 1 112 ? -13.927 -0.507 23.057 1.00 88.94 112 LEU A C 1
ATOM 867 O O . LEU A 1 112 ? -13.399 -0.512 21.950 1.00 88.94 112 LEU A O 1
ATOM 871 N N . LEU A 1 113 ? -14.920 -1.343 23.365 1.00 89.12 113 LEU A N 1
ATOM 872 C CA . LEU A 1 113 ? -15.451 -2.303 22.392 1.00 89.12 113 LEU A CA 1
ATOM 873 C C . LEU A 1 113 ? -16.189 -1.601 21.244 1.00 89.12 113 LEU A C 1
ATOM 875 O O . LEU A 1 113 ? -16.078 -2.016 20.092 1.00 89.12 113 LEU A O 1
ATOM 879 N N . ARG A 1 114 ? -16.894 -0.501 21.533 1.00 89.94 114 ARG A N 1
ATOM 880 C CA . ARG A 1 114 ? -17.563 0.321 20.513 1.00 89.94 114 ARG A CA 1
ATOM 881 C C . ARG A 1 114 ? -16.575 1.100 19.655 1.00 89.94 114 ARG A C 1
ATOM 883 O O . ARG A 1 114 ? -16.759 1.159 18.443 1.00 89.94 114 ARG A O 1
ATOM 890 N N . THR A 1 115 ? -15.524 1.670 20.248 1.00 89.69 115 THR A N 1
ATOM 891 C CA . THR A 1 115 ? -14.478 2.345 19.466 1.00 89.69 115 THR A CA 1
ATOM 892 C C . THR A 1 115 ? -13.724 1.350 18.591 1.00 89.69 115 THR A C 1
ATOM 894 O O . THR A 1 115 ? -13.510 1.639 17.420 1.00 89.69 115 THR A O 1
ATOM 897 N N . ALA A 1 116 ? -13.412 0.151 19.097 1.00 90.06 116 ALA A N 1
ATOM 898 C CA . ALA A 1 116 ? -12.833 -0.922 18.292 1.00 90.06 116 ALA A CA 1
ATOM 899 C C . ALA A 1 116 ? -13.731 -1.284 17.095 1.00 90.06 116 ALA A C 1
ATOM 901 O O . ALA A 1 116 ? -13.256 -1.291 15.963 1.00 90.06 116 ALA A O 1
ATOM 902 N N . ALA A 1 117 ? -15.034 -1.500 17.318 1.00 88.81 117 ALA A N 1
ATOM 903 C CA . ALA A 1 117 ? -15.988 -1.804 16.247 1.00 88.81 117 ALA A CA 1
ATOM 904 C C . ALA A 1 117 ? -16.098 -0.675 15.203 1.00 88.81 117 ALA A C 1
ATOM 906 O O . ALA A 1 117 ? -16.151 -0.945 14.005 1.00 88.81 117 ALA A O 1
ATOM 907 N N . GLY A 1 118 ? -16.077 0.587 15.645 1.00 88.31 118 GLY A N 1
ATOM 908 C CA . GLY A 1 118 ? -16.073 1.747 14.752 1.00 88.31 118 GLY A CA 1
ATOM 909 C C . GLY A 1 118 ? -14.815 1.834 13.886 1.00 88.31 118 GLY A C 1
ATOM 910 O O . GLY A 1 118 ? -14.908 2.128 12.700 1.00 88.31 118 GLY A O 1
ATOM 911 N N . ILE A 1 119 ? -13.643 1.528 14.446 1.00 88.62 119 ILE A N 1
ATOM 912 C CA . ILE A 1 119 ? -12.375 1.565 13.702 1.00 88.62 119 ILE A CA 1
ATOM 913 C C . ILE A 1 119 ? -12.321 0.442 12.662 1.00 88.62 119 ILE A C 1
ATOM 915 O O . ILE A 1 119 ? -11.909 0.694 11.533 1.00 88.62 119 ILE A O 1
ATOM 919 N N . VAL A 1 120 ? -12.814 -0.759 12.991 1.00 87.06 120 VAL A N 1
ATOM 920 C CA . VAL A 1 120 ? -12.892 -1.892 12.046 1.00 87.06 120 VAL A CA 1
ATOM 921 C C . VAL A 1 120 ? -13.728 -1.554 10.811 1.00 87.06 120 VAL A C 1
ATOM 923 O O . VAL A 1 120 ? -13.430 -2.043 9.728 1.00 87.06 120 VAL A O 1
ATOM 926 N N . PHE A 1 121 ? -14.749 -0.704 10.916 1.00 84.06 121 PHE A N 1
ATOM 927 C CA . PHE A 1 121 ? -15.517 -0.284 9.740 1.00 84.06 121 PHE A CA 1
ATOM 928 C C . PHE A 1 121 ? -14.662 0.480 8.714 1.00 84.06 121 PHE A C 1
ATOM 930 O O . PHE A 1 121 ? -14.850 0.308 7.514 1.00 84.06 121 PHE A O 1
ATOM 937 N N . PHE A 1 122 ? -13.678 1.259 9.166 1.00 81.69 122 PHE A N 1
ATOM 938 C CA . PHE A 1 122 ? -12.783 2.014 8.285 1.00 81.69 122 PHE A CA 1
ATOM 939 C C . PHE A 1 122 ? -11.586 1.204 7.775 1.00 81.69 122 PHE A C 1
ATOM 941 O O . PHE A 1 122 ? -10.868 1.684 6.907 1.00 81.69 122 PHE A O 1
ATOM 948 N N . THR A 1 123 ? -11.361 -0.018 8.265 1.00 81.81 123 THR A N 1
ATOM 949 C CA . THR A 1 123 ? -10.306 -0.911 7.745 1.00 81.81 123 THR A CA 1
ATOM 950 C C . THR A 1 123 ? -10.772 -1.748 6.554 1.00 81.81 123 THR A C 1
ATOM 952 O O . THR A 1 123 ? -10.016 -2.576 6.050 1.00 81.81 123 THR A O 1
ATOM 955 N N . GLN A 1 124 ? -12.033 -1.601 6.145 1.00 72.00 124 GLN A N 1
ATOM 956 C CA . GLN A 1 124 ? -12.649 -2.388 5.083 1.00 72.00 124 GLN A CA 1
ATOM 957 C C . GLN A 1 124 ? -12.183 -1.843 3.719 1.00 72.00 124 GLN A C 1
ATOM 959 O O . GLN A 1 124 ? -12.418 -0.681 3.394 1.00 72.00 124 GLN A O 1
ATOM 964 N N . GLY A 1 125 ? -11.444 -2.659 2.959 1.00 67.31 125 GLY A N 1
ATOM 965 C CA . GLY A 1 125 ? -10.847 -2.272 1.674 1.00 67.31 125 GLY A CA 1
ATOM 966 C C . GLY A 1 125 ? -11.850 -2.217 0.511 1.00 67.31 125 GLY A C 1
ATOM 967 O O . GLY A 1 125 ? -13.061 -2.260 0.700 1.00 67.31 125 GLY A O 1
ATOM 968 N N . HIS A 1 126 ? -11.346 -2.190 -0.730 1.00 62.88 126 HIS A N 1
ATOM 969 C CA . HIS A 1 126 ? -12.166 -2.098 -1.954 1.00 62.88 126 HIS A CA 1
ATOM 970 C C . HIS A 1 126 ? -13.185 -3.231 -2.162 1.00 62.88 126 HIS A C 1
ATOM 972 O O . HIS A 1 126 ? -14.096 -3.100 -2.980 1.00 62.88 126 HIS A O 1
ATOM 978 N N . TYR A 1 127 ? -13.069 -4.339 -1.430 1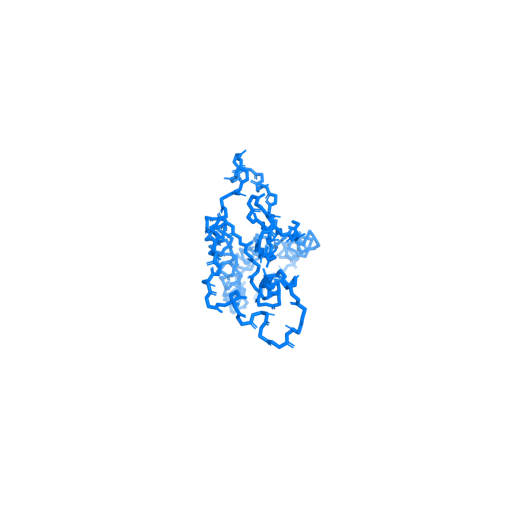.00 60.25 127 TYR A N 1
ATOM 979 C CA . TYR A 1 127 ? -14.093 -5.372 -1.429 1.00 60.25 127 TYR A CA 1
ATOM 980 C C . TYR A 1 127 ? -15.306 -4.881 -0.636 1.00 60.25 127 TYR A C 1
ATOM 982 O O . TYR A 1 127 ? -15.363 -5.031 0.581 1.00 60.25 127 TYR A O 1
ATOM 990 N N . TYR A 1 128 ? -16.297 -4.318 -1.330 1.00 59.84 128 TYR A N 1
ATOM 991 C CA . TYR A 1 128 ? -17.538 -3.778 -0.753 1.00 59.84 128 TYR A CA 1
ATOM 992 C C . TYR A 1 128 ? -18.265 -4.722 0.227 1.00 59.84 128 TYR A C 1
ATOM 994 O O . TYR A 1 128 ? -18.999 -4.258 1.098 1.00 59.84 128 TYR A O 1
ATOM 1002 N N . SER A 1 129 ? -18.050 -6.039 0.128 1.00 66.94 129 SER A N 1
ATOM 1003 C CA . SER A 1 129 ? -18.577 -7.037 1.072 1.00 66.94 129 SER A CA 1
ATOM 1004 C C . SER A 1 129 ? -18.062 -6.844 2.503 1.00 66.94 129 SER A C 1
ATOM 1006 O O . SER A 1 129 ? -18.776 -7.108 3.469 1.00 66.94 129 SER A O 1
ATOM 1008 N N . SER A 1 130 ? -16.839 -6.346 2.642 1.00 70.06 130 SER A N 1
ATOM 1009 C CA . SER A 1 130 ? -16.152 -6.157 3.914 1.00 70.06 130 SER A CA 1
ATOM 1010 C C . SER A 1 130 ? -16.808 -5.025 4.741 1.00 70.06 130 SER A C 1
ATOM 1012 O O . SER A 1 130 ? -17.050 -5.169 5.942 1.00 70.06 130 SER A O 1
ATOM 1014 N N . CYS A 1 131 ? -17.321 -3.979 4.080 1.00 74.81 131 CYS A N 1
ATOM 1015 C CA . CYS A 1 131 ? -18.105 -2.906 4.707 1.00 74.81 131 CYS A CA 1
ATOM 1016 C C . CYS A 1 131 ? -19.337 -3.417 5.478 1.00 74.81 131 CYS A C 1
ATOM 1018 O O . CYS A 1 131 ? -19.648 -2.907 6.558 1.00 74.81 131 CYS A O 1
ATOM 1020 N N . PHE A 1 132 ? -20.022 -4.448 4.966 1.00 80.94 132 PHE A N 1
ATOM 1021 C CA . PHE A 1 132 ? -21.181 -5.036 5.646 1.00 80.94 132 PHE A CA 1
ATOM 1022 C C . PHE A 1 132 ? -20.796 -5.713 6.963 1.00 80.94 132 PHE A C 1
ATOM 1024 O O . PHE A 1 132 ? -21.514 -5.569 7.951 1.00 80.94 132 PHE A O 1
ATOM 1031 N N . LEU A 1 133 ? -19.646 -6.391 7.015 1.00 81.31 133 LEU A N 1
ATOM 1032 C CA . LEU A 1 133 ? -19.146 -7.005 8.249 1.00 81.31 133 LEU A CA 1
ATOM 1033 C C . LEU A 1 133 ? -18.808 -5.944 9.304 1.00 81.31 133 LEU A C 1
ATOM 1035 O O . LEU A 1 133 ? -19.115 -6.132 10.481 1.00 81.31 133 LEU A O 1
ATOM 1039 N N . GLY A 1 134 ? -18.257 -4.801 8.882 1.00 82.81 134 GLY A N 1
ATOM 1040 C CA . GLY A 1 134 ? -18.030 -3.651 9.760 1.00 82.81 134 GLY A CA 1
ATOM 1041 C C . GLY A 1 134 ? -19.327 -3.085 10.353 1.00 82.81 134 GLY A C 1
ATOM 1042 O O . GLY A 1 134 ? -19.405 -2.861 11.561 1.00 82.81 134 GLY A O 1
ATOM 1043 N N . LEU A 1 135 ? -20.378 -2.914 9.540 1.00 85.12 135 LEU A N 1
ATOM 1044 C CA . LEU A 1 135 ? -21.689 -2.457 10.030 1.00 85.12 135 LEU A CA 1
ATOM 1045 C C . LEU A 1 135 ? -22.317 -3.449 11.012 1.00 85.12 135 LEU A C 1
ATOM 1047 O O . LEU A 1 135 ? -22.867 -3.042 12.036 1.00 85.12 135 LEU A O 1
ATOM 1051 N N . VAL A 1 136 ? -22.202 -4.748 10.729 1.00 87.56 136 VAL A N 1
ATOM 1052 C CA . VAL A 1 136 ? -22.671 -5.808 11.629 1.00 87.56 136 VAL A CA 1
ATOM 1053 C C . VAL A 1 136 ? -21.914 -5.757 12.959 1.00 87.56 136 VAL A C 1
ATOM 1055 O O . VAL A 1 136 ? -22.547 -5.806 14.011 1.00 87.56 136 VAL A O 1
ATOM 1058 N N . ALA A 1 137 ? -20.589 -5.577 12.943 1.00 86.19 137 ALA A N 1
ATOM 1059 C CA . ALA A 1 137 ? -19.784 -5.447 14.159 1.00 86.19 137 ALA A CA 1
ATOM 1060 C C . ALA A 1 137 ? -20.201 -4.235 15.012 1.00 86.19 137 ALA A C 1
ATOM 1062 O O . ALA A 1 137 ? -20.340 -4.353 16.233 1.00 86.19 137 ALA A O 1
ATOM 1063 N N . ILE A 1 138 ? -20.470 -3.088 14.380 1.00 86.69 138 ILE A N 1
ATOM 1064 C CA . ILE A 1 138 ? -21.011 -1.906 15.067 1.00 86.69 138 ILE A CA 1
ATOM 1065 C C . ILE A 1 138 ? -22.386 -2.220 15.667 1.00 86.69 138 ILE A C 1
ATOM 1067 O O . ILE A 1 138 ? -22.611 -1.927 16.842 1.00 86.69 138 ILE A O 1
ATOM 1071 N N . GLY A 1 139 ? -23.285 -2.858 14.914 1.00 88.44 139 GLY A N 1
ATOM 1072 C CA . GLY A 1 139 ? -24.607 -3.258 15.403 1.00 88.44 139 GLY A CA 1
ATOM 1073 C C . GLY A 1 139 ? -24.532 -4.178 16.626 1.00 88.44 139 GLY A C 1
ATOM 1074 O O . GLY A 1 139 ? -25.157 -3.900 17.651 1.00 88.44 139 GLY A O 1
ATOM 1075 N N . LEU A 1 140 ? -23.698 -5.222 16.568 1.00 86.69 140 LEU A N 1
ATOM 1076 C CA . LEU A 1 140 ? -23.497 -6.145 17.690 1.00 86.69 140 LEU A CA 1
ATOM 1077 C C . LEU A 1 140 ? -22.889 -5.456 18.917 1.00 86.69 140 LEU A C 1
ATOM 1079 O O . LEU A 1 140 ? -23.202 -5.848 20.039 1.00 86.69 140 LEU A O 1
ATOM 1083 N N . SER A 1 141 ? -22.081 -4.407 18.741 1.00 86.38 141 SER A N 1
ATOM 1084 C CA . SER A 1 141 ? -21.487 -3.673 19.869 1.00 86.38 141 SER A CA 1
ATOM 1085 C C . SER A 1 141 ? -22.527 -3.010 20.791 1.00 86.38 141 SER A C 1
ATOM 1087 O O . SER A 1 141 ? -22.256 -2.776 21.974 1.00 86.38 141 SER A O 1
ATOM 1089 N N . PHE A 1 142 ? -23.738 -2.736 20.288 1.00 85.19 142 PHE A N 1
ATOM 1090 C CA . PHE A 1 142 ? -24.858 -2.239 21.096 1.00 85.19 142 PHE A CA 1
ATOM 1091 C C . PHE A 1 142 ? -25.596 -3.344 21.849 1.00 85.19 142 PHE A C 1
ATOM 1093 O O . PHE A 1 142 ? -26.147 -3.072 22.914 1.00 85.19 142 PHE A O 1
ATOM 1100 N N . ALA A 1 143 ? -25.564 -4.575 21.338 1.00 86.56 143 ALA A N 1
ATOM 1101 C CA . ALA A 1 143 ? -26.166 -5.742 21.975 1.00 86.56 143 ALA A CA 1
ATOM 1102 C C . ALA A 1 143 ? -25.304 -6.325 23.112 1.00 86.56 143 ALA A C 1
ATOM 1104 O O . ALA A 1 143 ? -25.749 -7.244 23.795 1.00 86.56 143 ALA A O 1
ATOM 1105 N N . ILE A 1 144 ? -24.086 -5.809 23.331 1.00 83.88 144 ILE A N 1
ATOM 1106 C CA . ILE A 1 144 ? -23.197 -6.277 24.402 1.00 83.88 144 ILE A CA 1
ATOM 1107 C C . ILE A 1 144 ? -23.823 -5.948 25.770 1.00 83.88 144 ILE A C 1
ATOM 1109 O O . ILE A 1 144 ? -23.958 -4.761 26.104 1.00 83.88 144 ILE A O 1
ATOM 1113 N N . PRO A 1 145 ? -24.176 -6.966 26.581 1.00 77.81 145 PRO A N 1
ATOM 1114 C CA . PRO A 1 145 ? -24.739 -6.752 27.908 1.00 77.81 145 PRO A CA 1
ATOM 1115 C C . PRO A 1 145 ? -23.705 -6.103 28.838 1.00 77.81 145 PRO A C 1
ATOM 1117 O O . PRO A 1 145 ? -22.495 -6.294 28.679 1.00 77.81 145 PRO A O 1
ATOM 1120 N N . SER A 1 146 ? -24.164 -5.315 29.815 1.00 72.00 146 SER A N 1
ATOM 1121 C CA . SER A 1 146 ? -23.282 -4.875 30.898 1.00 72.00 146 SER A CA 1
ATOM 1122 C C . SER A 1 146 ? -22.831 -6.095 31.693 1.00 72.00 146 SER A C 1
ATOM 1124 O O . SER A 1 146 ? -23.642 -6.950 32.039 1.00 72.00 146 SER A O 1
ATOM 1126 N N . ARG A 1 147 ? -21.527 -6.185 31.960 1.00 65.50 147 ARG A N 1
ATOM 1127 C CA . ARG A 1 147 ? -21.037 -7.033 33.043 1.00 65.50 147 ARG A CA 1
ATOM 1128 C C . ARG A 1 147 ? -21.284 -6.264 34.336 1.00 65.50 147 ARG A C 1
ATOM 1130 O O . ARG A 1 147 ? -20.685 -5.202 34.503 1.00 65.50 147 ARG A O 1
ATOM 1137 N N . ASP A 1 148 ? -22.218 -6.764 35.139 1.00 55.56 148 ASP A N 1
ATOM 1138 C CA . ASP A 1 148 ? -22.331 -6.415 36.558 1.00 55.56 148 ASP A CA 1
ATOM 1139 C C . ASP A 1 148 ? -21.112 -6.945 37.329 1.00 55.56 148 ASP A C 1
ATOM 1141 O O . ASP A 1 148 ? -20.606 -8.037 36.959 1.00 55.56 148 ASP A O 1
#

Radius of gyration: 25.09 Å; chains: 1; bounding box: 50×34×78 Å

Secondary structure (DSSP, 8-state):
-EEEEEEE-TTSS-EEEEEEE-PPP-TTT-SS--------PPPHHHHHHHTTT---TT---EEE-TTGGGTS-B--HHHHHHHHHHHHHHHHHHHHHHHHHHHHHHHT-HHHHHHHHHHHHHT--S-HHHHHHHHHHHHHHHH-----

Sequence (148 aa):
GLAELWIHTVDFEKGVQHRILLTPPVPGLEPIGFTRLDIKMPTDAEYAETCEGDDDVDCMPWVDMTSEEMEMPLLDPQAGSLYYMLGFFFMGLATLASVFAVLGYRSGSRGLLRTAAGIVFFTQGHYYSSCFLGLVAIGLSFAIPSRD

pLDDT: mean 81.3, std 8.89, range [55.56, 94.06]